Protein AF-A0A316NS74-F1 (afdb_monomer_lite)

Radius of gyration: 24.09 Å; chains: 1; bounding box: 47×52×72 Å

Secondary structure (DSSP, 8-state):
---PPPP----HHHHHHHHSPPPPPPTT-PPPPPS-GGGS-HHHHHHHHHHHHHHHHHHHHHHHHHHHHHHHHHHHHHHHHHHHHHH--S---HHHHHHHHHHHHHHTTHHHHHHHHHHHHHHHHHHHHHHHHHHHHHHHHHHHHHHH--

pLDDT: mean 85.0, std 12.51, range [42.84, 97.38]

Sequence (150 aa):
MPRRIPERVT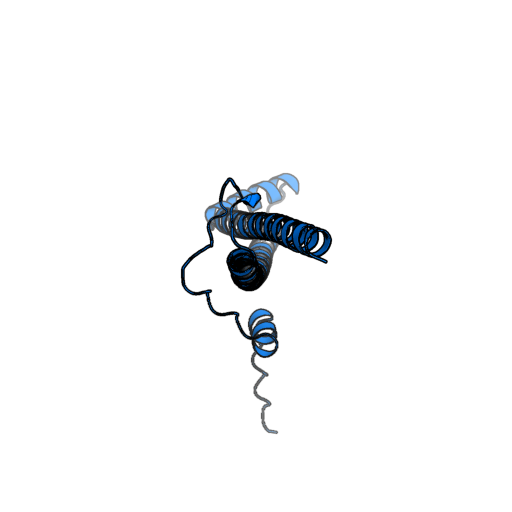NPLELFRKQFTEVPSPVGGLPTMSTRIADIASDDLGDLIARYTAWREFTEDRHLEACAVYAQVKSEYDLEIDRFIAESRRSISATDKRAMAHVHVTELGLTKKLDEAGIYRDLLAGKLDSFSNVLAMLSRELTRRGVMNG

Foldseek 3Di:
DDPDDPPPPQPPVNVVCVVDPQQDDDPDDQDDDDPCPVPDDLVVLVVNLVRLVSVLSNLVSVLVVLVVQLVVLVVVLVVQLVVQLVPPPDPDDPVVSSVVSVVVCVVVVSVVSNVVSVVSNVVSVVVSVVSVVVSVVSVVSSVVVVVVVD

Structure (mmCIF, N/CA/C/O backbone):
data_AF-A0A316NS74-F1
#
_entry.id   AF-A0A316NS74-F1
#
loop_
_atom_site.group_PDB
_atom_site.id
_atom_site.type_symbol
_atom_site.label_atom_id
_atom_site.label_alt_id
_atom_site.label_comp_id
_atom_site.label_asym_id
_atom_site.label_entity_id
_atom_site.label_seq_id
_atom_site.pdbx_PDB_ins_code
_atom_site.Cartn_x
_atom_site.Cartn_y
_atom_site.Cartn_z
_atom_site.occupancy
_atom_site.B_iso_or_equiv
_atom_site.auth_seq_id
_atom_site.auth_comp_id
_atom_site.auth_asym_id
_atom_site.auth_atom_id
_atom_site.pdbx_PDB_model_num
ATOM 1 N N . MET A 1 1 ? 24.106 -40.219 -13.961 1.00 43.94 1 MET A N 1
ATOM 2 C CA . MET A 1 1 ? 23.828 -39.274 -12.856 1.00 43.94 1 MET A CA 1
ATOM 3 C C . MET A 1 1 ? 22.399 -38.770 -12.995 1.00 43.94 1 MET A C 1
ATOM 5 O O . MET A 1 1 ? 22.050 -38.381 -14.106 1.00 43.94 1 MET A O 1
ATOM 9 N N . PRO A 1 2 ? 21.561 -38.802 -11.946 1.00 42.84 2 PRO A N 1
ATOM 10 C CA . PRO A 1 2 ? 20.213 -38.252 -12.022 1.00 42.84 2 PRO A CA 1
ATOM 11 C C . PRO A 1 2 ? 20.309 -36.730 -12.162 1.00 42.84 2 PRO A C 1
ATOM 13 O O . PRO A 1 2 ? 20.979 -36.073 -11.364 1.00 42.84 2 PRO A O 1
ATOM 16 N N . ARG A 1 3 ? 19.675 -36.172 -13.197 1.00 47.59 3 ARG A N 1
ATOM 17 C CA . ARG A 1 3 ? 19.559 -34.722 -13.376 1.00 47.59 3 ARG A CA 1
ATOM 18 C C . ARG A 1 3 ? 18.697 -34.183 -12.234 1.00 47.59 3 ARG A C 1
ATOM 20 O O . ARG A 1 3 ? 17.520 -34.522 -12.155 1.00 47.59 3 ARG A O 1
ATOM 27 N N . ARG A 1 4 ? 19.287 -33.378 -11.343 1.00 50.41 4 ARG A N 1
ATOM 28 C CA . ARG A 1 4 ? 18.528 -32.593 -10.363 1.00 50.41 4 ARG A CA 1
ATOM 29 C C . ARG A 1 4 ? 17.576 -31.694 -11.147 1.00 50.41 4 ARG A C 1
ATOM 31 O O . ARG A 1 4 ? 18.020 -30.905 -11.977 1.00 50.41 4 ARG A O 1
ATOM 38 N N . ILE A 1 5 ? 16.280 -31.878 -10.923 1.00 54.53 5 ILE A N 1
ATOM 39 C CA . ILE A 1 5 ? 15.245 -30.962 -11.397 1.00 54.53 5 ILE A CA 1
ATOM 40 C C . ILE A 1 5 ? 15.609 -29.595 -10.799 1.00 54.53 5 ILE A C 1
ATOM 42 O O . ILE A 1 5 ? 15.828 -29.543 -9.586 1.00 54.53 5 ILE A O 1
ATOM 46 N N . PRO A 1 6 ? 15.763 -28.525 -11.598 1.00 49.38 6 PRO A N 1
ATOM 47 C CA . PRO A 1 6 ? 16.034 -27.210 -11.039 1.00 49.38 6 PRO A CA 1
ATOM 48 C C . PRO A 1 6 ? 14.871 -26.858 -10.112 1.00 49.38 6 PRO A C 1
ATOM 50 O O . PRO A 1 6 ? 13.710 -26.925 -10.523 1.00 49.38 6 PRO A O 1
ATOM 53 N N . GLU A 1 7 ? 15.182 -26.576 -8.845 1.00 54.75 7 GLU A N 1
ATOM 54 C CA . GLU A 1 7 ? 14.193 -26.125 -7.871 1.00 54.75 7 GLU A CA 1
ATOM 55 C C . GLU A 1 7 ? 13.397 -24.979 -8.493 1.00 54.75 7 GLU A C 1
ATOM 57 O O . GLU A 1 7 ? 13.970 -24.036 -9.043 1.00 54.75 7 GLU A O 1
ATOM 62 N N . ARG A 1 8 ? 12.065 -25.109 -8.467 1.00 60.16 8 ARG A N 1
ATOM 63 C CA . ARG A 1 8 ? 11.139 -24.072 -8.926 1.00 60.16 8 ARG A CA 1
ATOM 64 C C . ARG A 1 8 ? 11.588 -22.762 -8.287 1.00 60.16 8 ARG A C 1
ATOM 66 O O . ARG A 1 8 ? 11.551 -22.657 -7.061 1.00 60.16 8 ARG A O 1
ATOM 73 N N . VAL A 1 9 ? 12.014 -21.802 -9.110 1.00 55.69 9 VAL A N 1
ATOM 74 C CA . VAL A 1 9 ? 12.275 -20.426 -8.677 1.00 55.69 9 VAL A CA 1
ATOM 75 C C . VAL A 1 9 ? 10.989 -19.958 -8.014 1.00 55.69 9 VAL A C 1
ATOM 77 O O . VAL A 1 9 ? 9.995 -19.694 -8.684 1.00 55.69 9 VAL A O 1
ATOM 80 N N . THR A 1 10 ? 10.973 -20.003 -6.686 1.00 57.44 10 THR A N 1
ATOM 81 C CA . THR A 1 10 ? 9.795 -19.658 -5.903 1.00 57.44 10 THR A CA 1
ATOM 82 C C . THR A 1 10 ? 9.786 -18.141 -5.892 1.00 57.44 10 THR A C 1
ATOM 84 O O . THR A 1 10 ? 10.760 -17.534 -5.444 1.00 57.44 10 THR A O 1
ATOM 87 N N . ASN A 1 11 ? 8.753 -17.528 -6.471 1.00 68.44 11 ASN A N 1
ATOM 88 C CA . ASN A 1 11 ? 8.641 -16.070 -6.504 1.00 68.44 11 ASN A CA 1
ATOM 89 C C . ASN A 1 11 ? 8.774 -15.548 -5.053 1.00 68.44 11 ASN A C 1
ATOM 91 O O . ASN A 1 11 ? 8.201 -16.167 -4.153 1.00 68.44 11 ASN A O 1
ATOM 95 N N . PRO A 1 12 ? 9.514 -14.458 -4.779 1.00 67.75 12 PRO A N 1
ATOM 96 C CA . PRO A 1 12 ? 9.583 -13.865 -3.442 1.00 67.75 12 PRO A CA 1
ATOM 97 C C . PRO A 1 12 ? 8.218 -13.726 -2.743 1.00 67.75 12 PRO A C 1
ATOM 99 O O . PRO A 1 12 ? 8.114 -13.994 -1.548 1.00 67.75 12 PRO A O 1
ATOM 102 N N . LEU A 1 13 ? 7.153 -13.421 -3.495 1.00 67.06 13 LEU A N 1
ATOM 103 C CA . LEU A 1 13 ? 5.776 -13.375 -2.991 1.00 67.06 13 LEU A CA 1
ATOM 104 C C . LEU A 1 13 ? 5.251 -14.757 -2.549 1.00 67.06 13 LEU A C 1
ATOM 106 O O . LEU A 1 13 ? 4.553 -14.873 -1.547 1.00 67.06 13 LEU A O 1
ATOM 110 N N . GLU A 1 14 ? 5.594 -15.823 -3.274 1.00 69.50 14 GLU A N 1
ATOM 111 C CA . GLU A 1 14 ? 5.237 -17.199 -2.908 1.00 69.50 14 GLU A CA 1
ATOM 112 C C . GLU A 1 14 ? 5.998 -17.678 -1.664 1.00 69.50 14 GLU A C 1
ATOM 114 O O . GLU A 1 14 ? 5.432 -18.404 -0.850 1.00 69.50 14 GLU A O 1
ATOM 119 N N . LEU A 1 15 ? 7.263 -17.276 -1.485 1.00 70.31 15 LEU A N 1
ATOM 120 C CA . LEU A 1 15 ? 8.015 -17.548 -0.252 1.00 70.31 15 LEU A CA 1
ATOM 121 C C . LEU A 1 15 ? 7.421 -16.795 0.940 1.00 70.31 15 LEU A C 1
ATOM 123 O O . LEU A 1 15 ? 7.250 -17.383 2.005 1.00 70.31 15 LEU A O 1
ATOM 127 N N . PHE A 1 16 ? 7.052 -15.528 0.743 1.00 70.38 16 PHE A N 1
ATOM 128 C CA . PHE A 1 16 ? 6.364 -14.731 1.754 1.00 70.38 16 PHE A CA 1
ATOM 129 C C . PHE A 1 16 ? 5.048 -15.396 2.185 1.00 70.38 16 PHE A C 1
ATOM 131 O O . PHE A 1 16 ? 4.847 -15.641 3.371 1.00 70.38 16 PHE A O 1
ATOM 138 N N . ARG A 1 17 ? 4.209 -15.810 1.227 1.00 71.44 17 ARG A N 1
ATOM 139 C CA . ARG A 1 17 ? 2.919 -16.477 1.494 1.00 71.44 17 ARG A CA 1
ATOM 140 C C . ARG A 1 17 ? 3.032 -17.870 2.122 1.00 71.44 17 ARG A C 1
ATOM 142 O O . ARG A 1 17 ? 2.070 -18.359 2.702 1.00 71.44 17 ARG A O 1
ATOM 149 N N . LYS A 1 18 ? 4.189 -18.536 2.017 1.00 71.62 18 LYS A N 1
ATOM 150 C CA . LYS A 1 18 ? 4.452 -19.779 2.768 1.00 71.62 18 LYS A CA 1
ATOM 151 C C . LYS A 1 18 ? 4.667 -19.517 4.256 1.00 71.62 18 LYS A C 1
ATOM 153 O O . LYS A 1 18 ? 4.355 -20.384 5.064 1.00 71.62 18 LYS A O 1
ATOM 158 N N . GLN A 1 19 ? 5.230 -18.360 4.598 1.00 75.19 19 GLN A N 1
ATOM 159 C CA . GLN A 1 19 ? 5.560 -17.993 5.973 1.00 75.19 19 GLN A CA 1
ATOM 160 C C . GLN A 1 19 ? 4.420 -17.222 6.652 1.00 75.19 19 GLN A C 1
ATOM 162 O O . GLN A 1 19 ? 4.197 -17.386 7.849 1.00 75.19 19 GLN A O 1
ATOM 167 N N . PHE A 1 20 ? 3.695 -16.410 5.883 1.00 71.06 20 PHE A N 1
ATOM 168 C CA . PHE A 1 20 ? 2.603 -15.563 6.348 1.00 71.06 20 PHE A CA 1
ATOM 169 C C . PHE A 1 20 ? 1.322 -15.957 5.620 1.00 71.06 20 PHE A C 1
ATOM 171 O O . PHE A 1 20 ? 1.247 -15.903 4.393 1.00 71.06 20 PHE A O 1
ATOM 178 N N . THR A 1 21 ? 0.328 -16.409 6.384 1.00 71.69 21 THR A N 1
ATOM 179 C CA . THR A 1 21 ? -0.981 -16.764 5.827 1.00 71.69 21 THR A CA 1
ATOM 180 C C . THR A 1 21 ? -1.737 -15.485 5.509 1.00 71.69 21 THR A C 1
ATOM 182 O O . THR A 1 21 ? -1.761 -14.578 6.333 1.00 71.69 21 THR A O 1
ATOM 185 N N . GLU A 1 22 ? -2.351 -15.428 4.331 1.00 72.12 22 GLU A N 1
ATOM 186 C CA . GLU A 1 22 ? -3.170 -14.293 3.917 1.00 72.12 22 GLU A CA 1
ATOM 187 C C . GLU A 1 22 ? -4.300 -14.039 4.922 1.00 72.12 22 GLU A C 1
ATOM 189 O O . GLU A 1 22 ? -5.090 -14.942 5.226 1.00 72.12 22 GLU A O 1
ATOM 194 N N . VAL A 1 23 ? -4.393 -12.804 5.418 1.00 82.50 23 VAL A N 1
ATOM 195 C CA . VAL A 1 23 ? -5.486 -12.400 6.301 1.00 82.50 23 VAL A CA 1
ATOM 196 C C . VAL A 1 23 ? -6.795 -12.362 5.497 1.00 82.50 23 VAL A C 1
ATOM 198 O O . VAL A 1 23 ? -6.874 -11.675 4.468 1.00 82.50 23 VAL A O 1
ATOM 201 N N . PRO A 1 24 ? -7.850 -13.079 5.932 1.00 84.12 24 PRO A N 1
ATOM 202 C CA . PRO A 1 24 ? -9.138 -13.046 5.256 1.00 84.12 24 PRO A CA 1
ATOM 203 C C . PRO A 1 24 ? -9.775 -11.660 5.378 1.00 84.12 24 PRO A C 1
ATOM 205 O O . PRO A 1 24 ? -9.615 -10.963 6.380 1.00 84.12 24 PRO A O 1
ATOM 208 N N . SER A 1 25 ? -10.547 -11.267 4.362 1.00 86.75 25 SER A N 1
ATOM 209 C CA . SER A 1 25 ? -11.282 -10.003 4.406 1.00 86.75 25 SER A CA 1
ATOM 210 C C . SER A 1 25 ? -12.250 -9.983 5.599 1.00 86.75 25 SER A C 1
ATOM 212 O O . SER A 1 25 ? -13.051 -10.916 5.739 1.00 86.75 25 SER A O 1
ATOM 214 N N . PRO A 1 26 ? -12.212 -8.945 6.457 1.00 88.56 26 PRO A N 1
ATOM 215 C CA . PRO A 1 26 ? -13.111 -8.862 7.597 1.00 88.56 26 PRO A CA 1
ATOM 216 C C . PRO A 1 26 ? -14.581 -8.785 7.167 1.00 88.56 26 PRO A C 1
ATOM 218 O O . PRO A 1 26 ? -14.956 -8.053 6.248 1.00 88.56 26 PRO A O 1
ATOM 221 N N . VAL A 1 27 ? -15.443 -9.516 7.874 1.00 84.94 27 VAL A N 1
ATOM 222 C CA . VAL A 1 27 ? -16.888 -9.553 7.604 1.00 84.94 27 VAL A CA 1
ATOM 223 C C . VAL A 1 27 ? -17.563 -8.261 8.092 1.00 84.94 27 VAL A C 1
ATOM 225 O O . VAL A 1 27 ? -17.176 -7.680 9.104 1.00 84.94 27 VAL A O 1
ATOM 228 N N . GLY A 1 28 ? -18.610 -7.813 7.389 1.00 79.69 28 GLY A N 1
ATOM 229 C CA . GLY A 1 28 ? -19.472 -6.713 7.849 1.00 79.69 28 GLY A CA 1
ATOM 230 C C . GLY A 1 28 ? -19.015 -5.305 7.454 1.00 79.69 28 GLY A C 1
ATOM 231 O O . GLY A 1 28 ? -19.511 -4.327 8.015 1.00 79.69 28 GLY A O 1
ATOM 232 N N . GLY A 1 29 ? -18.095 -5.193 6.490 1.00 81.94 29 GLY A N 1
ATOM 233 C CA . GLY A 1 29 ? -17.648 -3.912 5.941 1.00 81.94 29 GLY A CA 1
ATOM 234 C C . GLY A 1 29 ? -16.838 -3.067 6.928 1.00 81.94 29 GLY A C 1
ATOM 235 O O . GLY A 1 29 ? -16.682 -3.406 8.111 1.00 81.94 29 GLY A O 1
ATOM 236 N N . LEU A 1 30 ? -16.299 -1.954 6.424 1.00 82.31 30 LEU A N 1
ATOM 237 C CA . LEU A 1 30 ? -15.516 -1.041 7.244 1.00 82.31 30 LEU A CA 1
ATOM 238 C C . LEU A 1 30 ? -16.410 -0.384 8.311 1.00 82.31 30 LEU A C 1
ATOM 240 O O . LEU A 1 30 ? -17.476 0.133 7.961 1.00 82.31 30 LEU A O 1
ATOM 244 N N . PRO A 1 31 ? -16.011 -0.370 9.598 1.00 82.88 31 PRO A N 1
ATOM 245 C CA . PRO A 1 31 ? -16.770 0.326 10.624 1.00 82.88 31 PRO A CA 1
ATOM 246 C C . PRO A 1 31 ? -16.857 1.816 10.298 1.00 82.88 31 PRO A C 1
ATOM 248 O O . PRO A 1 31 ? -15.932 2.401 9.740 1.00 82.88 31 PRO A O 1
ATOM 251 N N . THR A 1 32 ? -17.966 2.4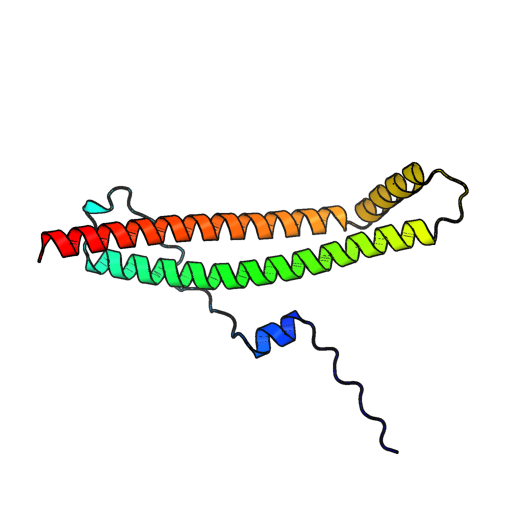48 10.670 1.00 81.75 32 THR A N 1
ATOM 252 C CA . THR A 1 32 ? -18.118 3.902 10.558 1.00 81.75 32 THR A CA 1
ATOM 253 C C . THR A 1 32 ? -17.924 4.515 11.936 1.00 81.75 32 THR A C 1
ATOM 255 O O . THR A 1 32 ? -18.569 4.092 12.893 1.00 81.75 32 THR A O 1
ATOM 258 N N . MET A 1 33 ? -17.025 5.494 12.058 1.00 78.50 33 MET A N 1
ATOM 259 C CA . MET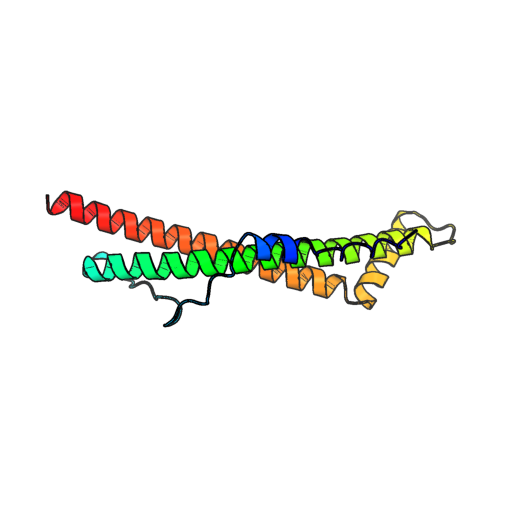 A 1 33 ? -16.880 6.243 13.308 1.00 78.50 33 MET A CA 1
ATOM 260 C C . MET A 1 33 ? -18.089 7.151 13.528 1.00 78.50 33 MET A C 1
ATOM 262 O O . MET A 1 33 ? -18.454 7.921 12.640 1.00 78.50 33 MET A O 1
ATOM 266 N N . SER A 1 34 ? -18.670 7.106 14.729 1.00 77.19 34 SER A N 1
ATOM 267 C CA . SER A 1 34 ? -19.639 8.119 15.155 1.00 77.19 34 SER A CA 1
ATOM 268 C C . SER A 1 34 ? -18.951 9.475 15.306 1.00 77.19 34 SER A C 1
ATOM 270 O O . SER A 1 34 ? -17.808 9.561 15.757 1.00 77.19 34 SER A O 1
ATOM 272 N N . THR A 1 35 ? -19.677 10.550 15.001 1.00 80.50 35 THR A N 1
ATOM 273 C CA . THR A 1 35 ? -19.241 11.926 15.278 1.00 80.50 35 THR A CA 1
ATOM 274 C C . THR A 1 35 ? -19.243 12.250 16.774 1.00 80.50 35 THR A C 1
ATOM 276 O O . THR A 1 35 ? -18.618 13.224 17.189 1.00 80.50 35 THR A O 1
ATOM 279 N N . ARG A 1 36 ? -19.910 11.427 17.596 1.00 82.44 36 ARG A N 1
ATOM 280 C CA . ARG A 1 36 ? -19.976 11.561 19.056 1.00 82.44 36 ARG A CA 1
ATOM 281 C C . ARG A 1 36 ? -19.490 10.288 19.735 1.00 82.44 36 ARG A C 1
ATOM 283 O O . ARG A 1 36 ? -20.269 9.457 20.183 1.00 82.44 36 ARG A O 1
ATOM 290 N N . ILE A 1 37 ? -18.172 10.134 19.802 1.00 81.19 37 ILE A N 1
ATOM 291 C CA . ILE A 1 37 ? -17.517 8.983 20.448 1.00 81.19 37 ILE A CA 1
ATOM 292 C C . ILE A 1 37 ? -17.858 8.869 21.937 1.00 81.19 37 ILE A C 1
ATOM 294 O O . ILE A 1 37 ? -17.971 7.761 22.454 1.00 81.19 37 ILE A O 1
ATOM 298 N N . ALA A 1 38 ? -18.057 10.000 22.616 1.00 80.38 38 ALA A N 1
ATOM 299 C CA . ALA A 1 38 ? -18.418 10.030 24.030 1.00 80.38 38 ALA A CA 1
ATOM 300 C C . ALA A 1 38 ? -19.756 9.324 24.325 1.00 80.38 38 ALA A C 1
ATOM 302 O O . ALA A 1 38 ? -19.922 8.797 25.421 1.00 80.38 38 ALA A O 1
ATOM 303 N N . ASP A 1 39 ? -20.660 9.264 23.344 1.00 84.31 39 ASP A N 1
ATOM 304 C CA . ASP A 1 39 ? -22.009 8.708 23.502 1.00 84.31 39 ASP A CA 1
ATOM 305 C C . ASP A 1 39 ? -22.054 7.187 23.254 1.00 84.31 39 ASP A C 1
ATOM 307 O O . ASP A 1 39 ? -23.061 6.540 23.530 1.00 84.31 39 ASP A O 1
ATOM 311 N N . ILE A 1 40 ? -20.977 6.602 22.717 1.00 85.06 40 ILE A N 1
ATOM 312 C CA . ILE A 1 40 ? -20.885 5.163 22.426 1.00 85.06 40 ILE A CA 1
ATOM 313 C C . ILE A 1 40 ? -20.697 4.395 23.740 1.00 85.06 40 ILE A C 1
ATOM 315 O O . ILE A 1 40 ? -19.927 4.847 24.587 1.00 85.06 40 ILE A O 1
ATOM 319 N N . ALA A 1 41 ? -21.336 3.237 23.928 1.00 85.19 41 ALA A N 1
ATOM 320 C CA . ALA A 1 41 ? -21.101 2.394 25.104 1.00 85.19 41 ALA A CA 1
ATOM 321 C C . ALA A 1 41 ? -19.668 1.820 25.114 1.00 85.19 41 ALA A C 1
ATOM 323 O O . ALA A 1 41 ? -19.018 1.705 24.079 1.00 85.19 41 ALA A O 1
ATOM 324 N N . SER A 1 42 ? -19.126 1.483 26.287 1.00 83.69 42 SER A N 1
ATOM 325 C CA . SER A 1 42 ? -17.740 0.987 26.371 1.00 83.69 42 SER A CA 1
ATOM 326 C C . SER A 1 42 ? -17.541 -0.362 25.670 1.00 83.69 42 SER A C 1
ATOM 328 O O . SER A 1 42 ? -16.496 -0.560 25.054 1.00 83.69 42 SER A O 1
ATOM 330 N N . ASP A 1 43 ? -18.544 -1.241 25.703 1.00 84.25 43 ASP A N 1
ATOM 331 C CA . ASP A 1 43 ? -18.509 -2.528 24.997 1.00 84.25 43 ASP A CA 1
ATOM 332 C C . ASP A 1 43 ? -18.477 -2.310 23.475 1.00 84.25 43 ASP A C 1
ATOM 334 O O . ASP A 1 43 ? -17.607 -2.842 22.788 1.00 84.25 43 ASP A O 1
ATOM 338 N N . ASP A 1 44 ? -19.316 -1.399 22.969 1.00 86.75 44 ASP A N 1
ATOM 339 C CA . ASP A 1 44 ? -19.330 -1.003 21.556 1.00 86.75 44 ASP A CA 1
ATOM 340 C C . ASP A 1 44 ? -17.993 -0.372 21.111 1.00 86.75 44 ASP A C 1
ATOM 342 O O . ASP A 1 44 ? -17.564 -0.539 19.968 1.00 86.75 44 ASP A O 1
ATOM 346 N N . LEU A 1 45 ? -17.297 0.355 21.999 1.00 87.00 45 LEU A N 1
ATOM 347 C CA . LEU A 1 45 ? -15.945 0.859 21.721 1.00 87.00 45 LEU A CA 1
ATOM 348 C C . LEU A 1 45 ? -14.923 -0.277 21.606 1.00 87.00 45 LEU A C 1
ATOM 350 O O . LEU A 1 45 ? -14.052 -0.214 20.737 1.00 87.00 45 LEU A O 1
ATOM 354 N N . GLY A 1 46 ? -15.022 -1.297 22.463 1.00 87.38 46 GLY A N 1
ATOM 355 C CA . GLY A 1 46 ? -14.193 -2.501 22.386 1.00 87.38 46 GLY A CA 1
ATOM 356 C C . GLY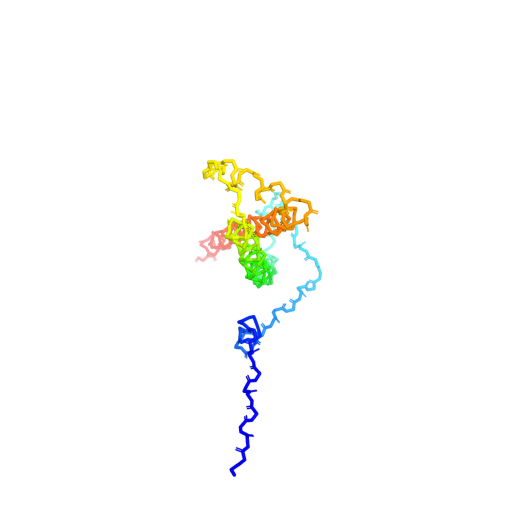 A 1 46 ? -14.387 -3.235 21.059 1.00 87.38 46 GLY A C 1
ATOM 357 O O . GLY A 1 46 ? -13.410 -3.536 20.368 1.00 87.38 46 GLY A O 1
ATOM 358 N N . ASP A 1 47 ? -15.642 -3.411 20.646 1.00 89.44 47 ASP A N 1
ATOM 359 C CA . ASP A 1 47 ? -15.993 -4.012 19.357 1.00 89.44 47 ASP A CA 1
ATOM 360 C C . ASP A 1 47 ? -15.476 -3.183 18.174 1.00 89.44 47 ASP A C 1
ATOM 362 O O . ASP A 1 47 ? -14.950 -3.729 17.199 1.00 89.44 47 ASP A O 1
ATOM 366 N N . LEU A 1 48 ? -15.560 -1.850 18.252 1.00 90.69 48 LEU A N 1
ATOM 367 C CA . LEU A 1 48 ? -14.984 -0.967 17.237 1.00 90.69 48 LEU A CA 1
ATOM 368 C C . LEU A 1 48 ? -13.465 -1.127 17.141 1.00 90.69 48 LEU A C 1
ATOM 370 O O . LEU A 1 48 ? -12.952 -1.218 16.025 1.00 90.69 48 LEU A O 1
ATOM 374 N N . ILE A 1 49 ? -12.749 -1.200 18.268 1.00 91.19 49 ILE A N 1
ATOM 375 C CA . ILE A 1 49 ? -11.299 -1.449 18.278 1.00 91.19 49 ILE A CA 1
ATOM 376 C C . ILE A 1 49 ? -10.996 -2.778 17.587 1.00 91.19 49 ILE A C 1
ATOM 378 O O . ILE A 1 49 ? -10.184 -2.802 16.666 1.00 91.19 49 ILE A O 1
ATOM 382 N N . ALA A 1 50 ? -11.678 -3.861 17.967 1.00 90.69 50 ALA A N 1
ATOM 383 C CA . ALA A 1 50 ? -11.464 -5.179 17.372 1.00 90.69 50 ALA A CA 1
ATOM 384 C C . ALA A 1 50 ? -11.687 -5.165 15.850 1.00 90.69 50 ALA A C 1
ATOM 386 O O . ALA A 1 50 ? -10.855 -5.658 15.085 1.00 90.69 50 ALA A O 1
ATOM 387 N N . ARG A 1 51 ? -12.771 -4.528 15.388 1.00 91.75 51 ARG A N 1
ATOM 388 C CA . ARG A 1 51 ? -13.068 -4.422 13.954 1.00 91.75 51 ARG A CA 1
ATOM 389 C C . ARG A 1 51 ? -12.046 -3.569 13.205 1.00 91.75 51 ARG A C 1
ATOM 391 O O . ARG A 1 51 ? -11.625 -3.962 12.120 1.00 91.75 51 ARG A O 1
ATOM 398 N N . TYR A 1 52 ? -11.641 -2.417 13.743 1.00 92.69 52 TYR A N 1
ATOM 399 C CA . TYR A 1 52 ? -10.616 -1.581 13.107 1.00 92.69 52 TYR A CA 1
ATOM 400 C C . TYR A 1 52 ? -9.251 -2.269 13.069 1.00 92.69 52 TYR A C 1
ATOM 402 O O . TYR A 1 52 ? -8.544 -2.118 12.076 1.00 92.69 52 TYR A O 1
ATOM 410 N N . THR A 1 53 ? -8.901 -3.052 14.091 1.00 92.94 53 THR A N 1
ATOM 411 C CA . THR A 1 53 ? -7.677 -3.862 14.102 1.00 92.94 53 THR A CA 1
ATOM 412 C C . THR A 1 53 ? -7.704 -4.906 12.989 1.00 92.94 53 THR A C 1
ATOM 414 O O . THR A 1 53 ? -6.778 -4.938 12.186 1.00 92.94 53 THR A O 1
ATOM 417 N N . ALA A 1 54 ? -8.798 -5.663 12.846 1.00 92.62 54 ALA A N 1
ATOM 418 C CA . ALA A 1 54 ? -8.938 -6.643 11.765 1.00 92.62 54 ALA A CA 1
ATOM 419 C C . ALA A 1 54 ? -8.841 -5.996 10.368 1.00 92.62 54 ALA A C 1
ATOM 421 O O . ALA A 1 54 ? -8.173 -6.510 9.472 1.00 92.62 54 ALA A O 1
ATOM 422 N N . TRP A 1 55 ? -9.470 -4.830 10.176 1.00 93.75 55 TRP A N 1
ATOM 423 C CA . TRP A 1 55 ? -9.354 -4.075 8.924 1.00 93.75 55 TRP A CA 1
ATOM 424 C C . TRP A 1 55 ? -7.954 -3.523 8.679 1.00 93.75 55 TRP A C 1
ATOM 426 O O . TRP A 1 55 ? -7.518 -3.486 7.526 1.00 93.75 55 TRP A O 1
ATOM 436 N N . ARG A 1 56 ? -7.246 -3.108 9.732 1.00 94.25 56 ARG A N 1
ATOM 437 C CA . ARG A 1 56 ? -5.860 -2.656 9.635 1.00 94.25 56 ARG A CA 1
ATOM 438 C C . ARG A 1 56 ? -4.947 -3.803 9.210 1.00 94.25 56 ARG A C 1
ATOM 440 O O . ARG A 1 56 ? -4.217 -3.615 8.248 1.00 94.25 56 ARG A O 1
ATOM 447 N N . GLU A 1 57 ? -5.040 -4.966 9.852 1.00 92.00 57 GLU A N 1
ATOM 448 C CA . GLU A 1 57 ? -4.250 -6.160 9.506 1.00 92.00 57 GLU A CA 1
ATOM 449 C C . GLU A 1 57 ? -4.489 -6.599 8.058 1.00 92.00 57 GLU A C 1
ATOM 451 O O . GLU A 1 57 ? -3.548 -6.721 7.280 1.00 92.00 57 GLU A O 1
ATOM 456 N N . PHE A 1 58 ? -5.755 -6.720 7.648 1.00 92.50 58 PHE A N 1
ATOM 457 C CA . PHE A 1 58 ? -6.092 -7.041 6.260 1.00 92.50 58 PHE A CA 1
ATOM 458 C C . PHE A 1 58 ? -5.512 -6.025 5.264 1.00 92.50 58 PHE A C 1
ATOM 460 O O . PHE A 1 58 ? -5.008 -6.390 4.204 1.00 92.50 58 PHE A O 1
ATOM 467 N N . THR A 1 59 ? -5.595 -4.733 5.584 1.00 93.50 59 THR A N 1
ATOM 468 C CA . THR A 1 59 ? -5.093 -3.667 4.703 1.00 93.50 59 THR A CA 1
ATOM 469 C C . THR A 1 59 ? -3.567 -3.638 4.665 1.00 93.50 59 THR A C 1
ATOM 471 O O . THR A 1 59 ? -2.997 -3.276 3.640 1.00 93.50 59 THR A O 1
ATOM 474 N N . GLU A 1 60 ? -2.904 -4.041 5.747 1.00 93.12 60 GLU A N 1
ATOM 475 C CA . GLU A 1 60 ? -1.448 -4.145 5.836 1.00 93.12 60 GLU A CA 1
ATOM 476 C C . GLU A 1 60 ? -0.931 -5.246 4.905 1.00 93.12 60 GLU A C 1
ATOM 478 O O . GLU A 1 60 ? -0.041 -4.983 4.095 1.00 93.12 60 GLU A O 1
ATOM 483 N N . ASP A 1 61 ? -1.585 -6.409 4.890 1.00 90.75 61 ASP A N 1
ATOM 484 C CA . ASP A 1 61 ? -1.312 -7.476 3.919 1.00 90.75 61 ASP A CA 1
ATOM 485 C C . ASP A 1 61 ? -1.492 -6.996 2.471 1.00 90.75 61 ASP A C 1
ATOM 487 O O . ASP A 1 61 ? -0.613 -7.182 1.624 1.00 90.75 61 ASP A O 1
ATOM 491 N N . ARG A 1 62 ? -2.604 -6.307 2.177 1.00 90.75 62 ARG A N 1
ATOM 492 C CA . ARG A 1 62 ? -2.848 -5.735 0.840 1.00 90.75 62 ARG A CA 1
ATOM 493 C C . ARG A 1 62 ? -1.799 -4.694 0.458 1.00 90.75 62 ARG A C 1
ATOM 495 O O . ARG A 1 62 ? -1.396 -4.626 -0.702 1.00 90.75 62 ARG A O 1
ATOM 502 N N . HIS A 1 63 ? -1.342 -3.888 1.414 1.00 94.50 63 HIS A N 1
ATOM 503 C CA . HIS A 1 63 ? -0.296 -2.894 1.189 1.00 94.50 63 HIS A CA 1
ATOM 504 C C . HIS A 1 63 ? 1.053 -3.551 0.877 1.00 94.50 63 HIS A C 1
ATOM 506 O O . HIS A 1 63 ? 1.756 -3.096 -0.026 1.00 94.50 63 HIS A O 1
ATOM 512 N N . LEU A 1 64 ? 1.400 -4.646 1.559 1.00 90.56 64 LEU A N 1
ATOM 513 C CA . LEU A 1 64 ? 2.609 -5.420 1.269 1.00 90.56 64 LEU A CA 1
ATOM 514 C C . LEU A 1 64 ? 2.566 -6.029 -0.138 1.00 90.56 64 LEU A C 1
ATOM 516 O O . LEU A 1 64 ? 3.549 -5.946 -0.877 1.00 90.56 64 LEU A O 1
ATOM 520 N N . GLU A 1 65 ? 1.421 -6.571 -0.550 1.00 88.44 65 GLU A N 1
ATOM 521 C CA . GLU A 1 65 ? 1.227 -7.056 -1.921 1.00 88.44 65 GLU A CA 1
ATOM 522 C C . GLU A 1 65 ? 1.353 -5.928 -2.949 1.00 88.44 65 GLU A C 1
ATOM 524 O O . GLU A 1 65 ? 2.045 -6.087 -3.956 1.00 88.44 65 GLU A O 1
ATOM 529 N N . ALA A 1 66 ? 0.753 -4.766 -2.681 1.00 91.06 66 ALA A N 1
ATOM 530 C CA . ALA A 1 66 ? 0.881 -3.591 -3.538 1.00 91.06 66 ALA A CA 1
ATOM 531 C C . ALA A 1 66 ? 2.340 -3.120 -3.651 1.00 91.06 66 ALA A C 1
ATOM 533 O O . ALA A 1 66 ? 2.795 -2.790 -4.746 1.00 91.06 66 ALA A O 1
ATOM 534 N N . CYS A 1 67 ? 3.102 -3.150 -2.552 1.00 93.12 67 CYS A N 1
ATOM 535 C CA . CYS A 1 67 ? 4.537 -2.863 -2.557 1.00 93.12 67 CYS A CA 1
ATOM 536 C C . CYS A 1 67 ? 5.314 -3.848 -3.438 1.00 93.12 67 CYS A C 1
ATOM 538 O O . CYS A 1 67 ? 6.166 -3.426 -4.222 1.00 93.12 67 CYS A O 1
ATOM 540 N N . ALA A 1 68 ? 5.011 -5.145 -3.338 1.00 89.56 68 ALA A N 1
ATOM 541 C CA . ALA A 1 68 ? 5.662 -6.174 -4.143 1.00 89.56 68 ALA A CA 1
ATOM 542 C C . ALA A 1 68 ? 5.357 -6.007 -5.640 1.00 89.56 68 ALA A C 1
ATOM 544 O O . ALA A 1 68 ? 6.275 -6.032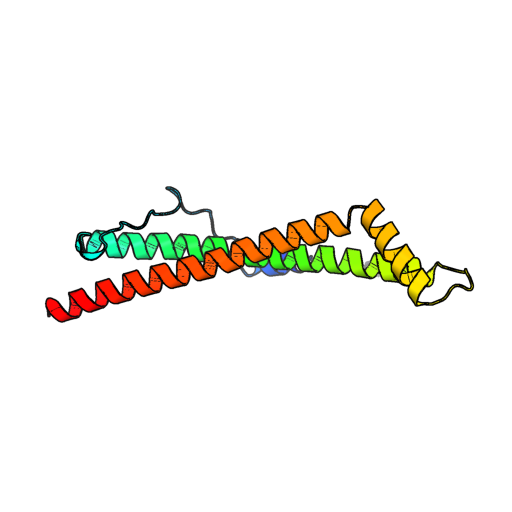 -6.462 1.00 89.56 68 ALA A O 1
ATOM 545 N N . VAL A 1 69 ? 4.089 -5.770 -5.994 1.00 88.69 69 VAL A N 1
ATOM 546 C CA . VAL A 1 69 ? 3.671 -5.512 -7.380 1.00 88.69 69 VAL A CA 1
ATOM 547 C C . VAL A 1 69 ? 4.332 -4.244 -7.916 1.00 88.69 69 VAL A C 1
ATOM 549 O O . VAL A 1 69 ? 4.896 -4.271 -9.007 1.00 88.69 69 VAL A O 1
ATOM 552 N N . TYR A 1 70 ? 4.332 -3.151 -7.147 1.00 93.12 70 TYR A N 1
ATOM 553 C CA . TYR A 1 70 ? 4.999 -1.912 -7.544 1.00 93.12 70 TYR A CA 1
ATOM 554 C C . TYR A 1 70 ? 6.494 -2.128 -7.799 1.00 93.12 70 TYR A C 1
ATOM 556 O O . TYR A 1 70 ? 7.014 -1.674 -8.816 1.00 93.12 70 TYR A O 1
ATOM 564 N N . ALA A 1 71 ? 7.186 -2.850 -6.913 1.00 93.25 71 ALA A N 1
ATOM 565 C CA . ALA A 1 71 ? 8.605 -3.153 -7.075 1.00 93.25 71 ALA A CA 1
ATOM 566 C C . ALA A 1 71 ? 8.876 -3.981 -8.340 1.00 93.25 71 ALA A C 1
ATOM 568 O O . ALA A 1 71 ? 9.825 -3.690 -9.070 1.00 93.25 71 ALA A O 1
ATOM 569 N N . GLN A 1 72 ? 8.024 -4.967 -8.635 1.00 90.75 72 GLN A N 1
ATOM 570 C CA . GLN A 1 72 ? 8.128 -5.760 -9.858 1.00 90.75 72 GLN A CA 1
ATOM 571 C C . GLN A 1 72 ? 7.922 -4.895 -11.109 1.00 90.75 72 GLN A C 1
ATOM 573 O O . GLN A 1 72 ? 8.780 -4.886 -11.989 1.00 90.75 72 GLN A O 1
ATOM 578 N N . VAL A 1 73 ? 6.826 -4.133 -11.174 1.00 91.50 73 VAL A N 1
ATOM 579 C CA . VAL A 1 73 ? 6.515 -3.268 -12.325 1.00 91.50 73 VAL A CA 1
ATOM 580 C C . VAL A 1 73 ? 7.599 -2.208 -12.520 1.00 91.50 73 VAL A C 1
ATOM 582 O O . VAL A 1 73 ? 7.996 -1.931 -13.649 1.00 91.50 73 VAL A O 1
ATOM 585 N N . LYS A 1 74 ? 8.135 -1.653 -11.428 1.00 95.69 74 LYS A N 1
ATOM 586 C CA . LYS A 1 74 ? 9.265 -0.727 -11.478 1.00 95.69 74 LYS A CA 1
ATOM 587 C C . LYS A 1 74 ? 10.517 -1.384 -12.054 1.00 95.69 74 LYS A C 1
ATOM 589 O O . LYS A 1 74 ? 11.173 -0.786 -12.899 1.00 95.69 74 LYS A O 1
ATOM 594 N N . SER A 1 75 ? 10.827 -2.609 -11.636 1.00 94.25 75 SER A N 1
ATOM 595 C CA . SER A 1 75 ? 11.963 -3.351 -12.181 1.00 94.25 75 SER A CA 1
ATOM 596 C C . SER A 1 75 ? 11.795 -3.647 -13.673 1.00 94.25 75 SER A C 1
ATOM 598 O O . SER A 1 75 ? 12.773 -3.568 -14.409 1.00 94.25 75 SER A O 1
ATOM 600 N N . GLU A 1 76 ? 10.586 -3.989 -14.125 1.00 93.38 76 GLU A N 1
ATOM 601 C CA . GLU A 1 76 ? 10.282 -4.210 -15.546 1.00 93.38 76 GLU A CA 1
ATOM 602 C C . GLU A 1 76 ? 10.429 -2.915 -16.357 1.00 93.38 76 GLU A C 1
ATOM 604 O O . GLU A 1 76 ? 11.040 -2.920 -17.425 1.00 93.38 76 GLU A O 1
ATOM 609 N N . TYR A 1 77 ? 9.925 -1.800 -15.821 1.00 95.44 77 TYR A N 1
ATOM 610 C CA . TYR A 1 77 ? 10.074 -0.468 -16.403 1.00 95.44 77 TYR A CA 1
ATOM 611 C C . TYR A 1 77 ? 11.551 -0.067 -16.544 1.00 95.44 77 TYR A C 1
ATOM 613 O O . TYR A 1 77 ? 11.986 0.297 -17.636 1.00 95.44 77 TYR A O 1
ATOM 621 N N . ASP A 1 78 ? 12.330 -0.163 -15.461 1.00 95.31 78 ASP A N 1
ATOM 622 C CA . ASP A 1 78 ? 13.740 0.243 -15.444 1.00 95.31 78 ASP A CA 1
ATOM 623 C C . ASP A 1 78 ? 14.576 -0.641 -16.396 1.00 95.31 78 ASP A C 1
ATOM 625 O O . ASP A 1 78 ? 15.403 -0.137 -17.156 1.00 95.31 78 ASP A O 1
ATOM 629 N N . LEU A 1 79 ? 14.300 -1.952 -16.439 1.00 95.12 79 LEU A N 1
ATOM 630 C CA . LEU A 1 79 ? 14.996 -2.887 -17.327 1.00 95.12 79 LEU A CA 1
ATOM 631 C C . LEU A 1 79 ? 14.721 -2.610 -18.809 1.00 95.12 79 LEU A C 1
ATOM 633 O O . LEU A 1 79 ? 15.622 -2.757 -19.636 1.00 95.12 79 LEU A O 1
ATOM 637 N N . GLU A 1 80 ? 13.498 -2.217 -19.163 1.00 93.69 80 GLU A N 1
ATOM 638 C CA . GLU A 1 80 ? 13.155 -1.888 -20.549 1.00 93.69 80 GLU A CA 1
ATOM 639 C C . GLU A 1 80 ? 13.791 -0.560 -20.992 1.00 93.69 80 GLU A C 1
ATOM 641 O O . GLU A 1 80 ? 14.266 -0.460 -22.126 1.00 93.69 80 GLU A O 1
ATOM 646 N N . ILE A 1 81 ? 13.899 0.426 -20.090 1.00 93.00 81 ILE A N 1
ATOM 647 C CA . ILE A 1 81 ? 14.698 1.639 -20.331 1.00 93.00 81 ILE A CA 1
ATOM 648 C C . ILE A 1 81 ? 16.156 1.269 -20.629 1.00 93.00 81 ILE A C 1
ATOM 650 O O . ILE A 1 81 ? 16.711 1.702 -21.645 1.00 93.00 81 ILE A O 1
ATOM 654 N N . ASP A 1 82 ? 16.774 0.458 -19.769 1.00 92.94 82 ASP A N 1
ATOM 655 C CA . ASP A 1 82 ? 18.178 0.068 -19.911 1.00 92.94 82 ASP A CA 1
ATOM 656 C C . ASP A 1 82 ? 18.418 -0.725 -21.200 1.00 92.94 82 ASP A C 1
ATOM 658 O O . ASP A 1 82 ? 19.381 -0.460 -21.929 1.00 92.94 82 ASP A O 1
ATOM 662 N N . ARG A 1 83 ? 17.508 -1.651 -21.528 1.00 92.25 83 ARG A N 1
ATOM 663 C CA . ARG A 1 83 ? 17.539 -2.415 -22.779 1.00 92.25 83 ARG A CA 1
ATOM 664 C C . ARG A 1 83 ? 17.492 -1.492 -23.991 1.00 92.25 83 ARG A C 1
ATOM 666 O O . ARG A 1 83 ? 18.359 -1.590 -24.859 1.00 92.25 83 ARG A O 1
ATOM 673 N N . PHE A 1 84 ? 16.534 -0.566 -24.031 1.00 91.75 84 PHE A N 1
ATOM 674 C CA . PHE A 1 84 ? 16.390 0.371 -25.144 1.00 91.75 84 PHE A CA 1
ATOM 675 C C . PHE A 1 84 ? 17.657 1.214 -25.344 1.00 91.75 84 PHE A C 1
ATOM 677 O O . PHE A 1 84 ? 18.130 1.406 -26.468 1.00 91.75 84 PHE A O 1
ATOM 684 N N . ILE A 1 85 ? 18.248 1.704 -24.250 1.00 89.12 85 ILE A N 1
ATOM 685 C CA . ILE A 1 85 ? 19.479 2.500 -24.299 1.00 89.12 85 ILE A CA 1
ATOM 686 C C . ILE A 1 85 ? 20.658 1.661 -24.811 1.00 89.12 85 ILE A C 1
ATOM 688 O O . ILE A 1 85 ? 21.423 2.152 -25.647 1.00 89.12 85 ILE A O 1
ATOM 692 N N . ALA A 1 86 ? 20.795 0.414 -24.349 1.00 88.19 86 ALA A N 1
ATOM 693 C CA . ALA A 1 86 ? 21.870 -0.492 -24.751 1.00 88.19 86 ALA A CA 1
ATOM 694 C C . ALA A 1 86 ? 21.777 -0.907 -26.230 1.00 88.19 86 ALA A C 1
ATOM 696 O O . ALA A 1 86 ? 22.791 -0.977 -26.927 1.00 88.19 86 ALA A O 1
ATOM 697 N N . GLU A 1 87 ? 20.565 -1.140 -26.734 1.00 87.94 87 GLU A N 1
ATOM 698 C CA . GLU A 1 87 ? 20.316 -1.521 -28.129 1.00 87.94 87 GLU A CA 1
ATOM 699 C C . GLU A 1 87 ? 20.409 -0.332 -29.099 1.00 87.94 87 GLU A C 1
ATOM 701 O O . GLU A 1 87 ? 20.607 -0.510 -30.307 1.00 87.94 87 GLU A O 1
ATOM 706 N N . SER A 1 88 ? 20.328 0.899 -28.587 1.00 82.50 88 SER A N 1
ATOM 707 C CA . SER A 1 88 ? 20.422 2.121 -29.383 1.00 82.50 88 SER A CA 1
ATOM 708 C C . SER A 1 88 ? 21.836 2.343 -29.938 1.00 82.50 88 SER A C 1
ATOM 710 O O . SER A 1 88 ? 22.679 3.039 -29.361 1.00 82.50 88 SER A O 1
ATOM 712 N N . ARG A 1 89 ? 22.073 1.803 -31.141 1.00 72.06 89 ARG A N 1
ATOM 713 C CA . ARG A 1 89 ? 23.318 1.949 -31.927 1.00 72.06 89 ARG A CA 1
ATOM 714 C C . ARG A 1 89 ? 23.558 3.355 -32.490 1.00 72.06 89 ARG A C 1
ATOM 716 O O . ARG A 1 89 ? 24.590 3.598 -33.109 1.00 72.06 89 ARG A O 1
ATOM 723 N N . ARG A 1 90 ? 22.611 4.283 -32.333 1.00 73.00 90 ARG A N 1
ATOM 724 C CA . ARG A 1 90 ? 22.709 5.631 -32.910 1.00 73.00 90 ARG A CA 1
ATOM 725 C C . ARG A 1 90 ? 23.707 6.490 -32.118 1.00 73.00 90 ARG A C 1
ATOM 727 O O . ARG A 1 90 ? 23.714 6.456 -30.884 1.00 73.00 90 ARG A O 1
ATOM 734 N N . SER A 1 91 ? 24.510 7.301 -32.811 1.00 70.56 91 SER A N 1
ATOM 735 C CA . SER A 1 91 ? 25.419 8.297 -32.215 1.00 70.56 91 SER A CA 1
ATOM 736 C C . SER A 1 91 ? 24.656 9.556 -31.771 1.00 70.56 91 SER A C 1
ATOM 738 O O . SER A 1 91 ? 24.924 10.660 -32.238 1.00 70.56 91 SER A O 1
ATOM 740 N N . ILE A 1 92 ? 23.643 9.376 -30.925 1.00 80.25 92 ILE A N 1
ATOM 741 C CA . ILE A 1 92 ? 22.863 10.465 -30.317 1.00 80.25 92 ILE A CA 1
ATOM 742 C C . ILE A 1 92 ? 23.376 10.743 -28.908 1.00 80.25 92 ILE A C 1
ATOM 744 O O . ILE A 1 92 ? 23.996 9.872 -28.286 1.00 80.25 92 ILE A O 1
ATOM 748 N N . SER A 1 93 ? 23.079 11.939 -28.398 1.00 85.88 93 SER A N 1
ATOM 749 C CA . SER A 1 93 ? 23.403 12.312 -27.024 1.00 85.88 93 SER A CA 1
ATOM 750 C C . SER A 1 93 ? 22.731 11.361 -26.020 1.00 85.88 93 SER A C 1
ATOM 752 O O . SER A 1 93 ? 21.660 10.804 -26.277 1.00 85.88 93 SER A O 1
ATOM 754 N N . ALA A 1 94 ? 23.355 11.164 -24.856 1.00 83.94 94 ALA A N 1
ATOM 755 C CA . ALA A 1 94 ? 22.794 10.315 -23.802 1.00 83.94 94 ALA A CA 1
ATOM 756 C C . ALA A 1 94 ? 21.418 10.816 -23.319 1.00 83.94 94 ALA A C 1
ATOM 758 O O . ALA A 1 94 ? 20.552 10.012 -22.970 1.00 83.94 94 ALA A O 1
ATOM 759 N N . THR A 1 95 ? 21.207 12.134 -23.342 1.00 86.12 95 THR A N 1
ATOM 760 C CA . THR A 1 95 ? 19.943 12.780 -22.976 1.00 86.12 95 THR A CA 1
ATOM 761 C C . THR A 1 95 ? 18.828 12.411 -23.951 1.00 86.12 95 THR A C 1
ATOM 763 O O . THR A 1 95 ? 17.758 11.988 -23.516 1.00 86.12 95 THR A O 1
ATOM 766 N N . ASP A 1 96 ? 19.096 12.471 -25.257 1.00 87.88 96 ASP A N 1
ATOM 767 C CA . ASP A 1 96 ? 18.101 12.126 -26.280 1.00 87.88 96 ASP A CA 1
ATOM 768 C C . ASP A 1 96 ? 17.751 10.636 -26.235 1.00 87.88 96 ASP A C 1
ATOM 770 O O . ASP A 1 96 ? 16.584 10.266 -26.355 1.00 87.88 96 ASP A O 1
ATOM 774 N N . LYS A 1 97 ? 18.740 9.765 -25.981 1.00 86.81 97 LYS A N 1
ATOM 775 C CA . LYS A 1 97 ? 18.496 8.323 -25.810 1.00 86.81 97 LYS A CA 1
ATOM 776 C C . LYS A 1 97 ? 17.556 8.034 -24.640 1.00 86.81 97 LYS A C 1
ATOM 778 O O . LYS A 1 97 ? 16.654 7.216 -24.791 1.00 86.81 97 LYS A O 1
ATOM 783 N N . ARG A 1 98 ? 17.735 8.717 -23.503 1.00 87.69 98 ARG A N 1
ATOM 784 C CA . ARG A 1 98 ? 16.835 8.587 -22.344 1.00 87.69 98 ARG A CA 1
ATOM 785 C C . ARG A 1 98 ? 15.434 9.102 -22.648 1.00 87.69 98 ARG A C 1
ATOM 787 O O . ARG A 1 98 ? 14.467 8.428 -22.317 1.00 87.69 98 ARG A O 1
ATOM 794 N N . ALA A 1 99 ? 15.314 10.255 -23.306 1.00 90.94 99 ALA A N 1
ATOM 795 C CA . ALA A 1 99 ? 14.012 10.795 -23.690 1.00 90.94 99 ALA A CA 1
ATOM 796 C C . ALA A 1 99 ? 13.247 9.826 -24.608 1.00 90.94 99 ALA A C 1
ATOM 798 O O . ALA A 1 99 ? 12.077 9.541 -24.366 1.00 90.94 99 ALA A O 1
ATOM 799 N N . MET A 1 100 ? 13.922 9.247 -25.607 1.00 91.44 100 MET A N 1
ATOM 800 C CA . MET A 1 100 ? 13.322 8.236 -26.484 1.00 91.44 100 MET A CA 1
ATOM 801 C C . MET A 1 100 ? 12.947 6.952 -25.734 1.00 91.44 100 MET A C 1
ATOM 803 O O . MET A 1 100 ? 11.885 6.395 -25.995 1.00 91.44 100 MET A O 1
ATOM 807 N N . ALA A 1 101 ? 13.772 6.508 -24.779 1.00 91.25 101 ALA A N 1
ATOM 808 C CA . ALA A 1 101 ? 13.459 5.349 -23.946 1.00 91.25 101 ALA A CA 1
ATOM 809 C C . ALA A 1 101 ? 12.173 5.571 -23.130 1.00 91.25 101 ALA A C 1
ATOM 811 O O . ALA A 1 101 ? 11.329 4.682 -23.070 1.00 91.25 101 ALA A O 1
ATOM 812 N N . HIS A 1 102 ? 11.977 6.771 -22.569 1.00 92.25 102 HIS A N 1
ATOM 813 C CA . HIS A 1 102 ? 10.749 7.130 -21.850 1.00 92.25 102 HIS A CA 1
ATOM 814 C C . HIS A 1 102 ? 9.501 7.126 -22.741 1.00 92.25 102 HIS A C 1
ATOM 816 O O . HIS A 1 102 ? 8.434 6.690 -22.304 1.00 92.25 102 HIS A O 1
ATOM 822 N N . VAL A 1 103 ? 9.620 7.577 -23.993 1.00 94.31 103 VAL A N 1
ATOM 823 C CA . VAL A 1 103 ? 8.524 7.477 -24.970 1.00 94.31 103 VAL A CA 1
ATOM 824 C C . VAL A 1 103 ? 8.208 6.009 -25.256 1.00 94.31 103 VAL A C 1
ATOM 826 O O . VAL A 1 103 ? 7.054 5.607 -25.151 1.00 94.31 103 VAL A O 1
ATOM 829 N N . HIS A 1 104 ? 9.233 5.189 -25.502 1.00 93.50 104 HIS A N 1
ATOM 830 C CA . HIS A 1 104 ? 9.087 3.756 -25.778 1.00 93.50 104 HIS A CA 1
ATOM 831 C C . HIS A 1 104 ? 8.367 3.001 -24.650 1.00 93.50 104 HIS A C 1
ATOM 833 O O . HIS A 1 104 ? 7.366 2.330 -24.889 1.00 93.50 104 HIS A O 1
ATOM 839 N N . VAL A 1 105 ? 8.790 3.155 -23.392 1.00 94.06 105 VAL A N 1
ATOM 840 C CA . VAL A 1 105 ? 8.107 2.489 -22.259 1.00 94.06 105 VAL A CA 1
ATOM 841 C C . VAL A 1 105 ? 6.688 3.014 -22.020 1.00 94.06 105 VAL A C 1
ATOM 843 O O . VAL A 1 105 ? 5.841 2.294 -21.485 1.00 94.06 105 VAL A O 1
ATOM 846 N N . THR A 1 106 ? 6.401 4.246 -22.448 1.00 94.00 106 THR A N 1
ATOM 847 C CA . THR A 1 106 ? 5.046 4.806 -22.431 1.00 94.00 106 THR A CA 1
ATOM 848 C C . THR A 1 106 ? 4.169 4.152 -23.497 1.00 94.00 106 THR A C 1
ATOM 850 O O . THR A 1 106 ? 3.044 3.763 -23.190 1.00 94.00 106 THR A O 1
ATOM 853 N N . GLU A 1 107 ? 4.687 3.944 -24.710 1.00 93.75 107 GLU A N 1
ATOM 854 C CA . GLU A 1 107 ? 3.998 3.214 -25.786 1.00 93.75 107 GLU A CA 1
ATOM 855 C C . GLU A 1 107 ? 3.727 1.748 -25.410 1.00 93.75 107 GLU A C 1
ATOM 857 O O . GLU A 1 107 ? 2.661 1.213 -25.716 1.00 93.75 107 GLU A O 1
ATOM 862 N N . LEU A 1 108 ? 4.636 1.119 -24.658 1.00 92.81 108 LEU A N 1
ATOM 863 C CA . LEU A 1 108 ? 4.445 -0.221 -24.085 1.00 92.81 108 LEU A CA 1
ATOM 864 C C . LEU A 1 108 ? 3.447 -0.261 -22.910 1.00 92.81 108 LEU A C 1
ATOM 866 O O . LEU A 1 108 ? 3.134 -1.335 -22.389 1.00 92.81 108 LEU A O 1
ATOM 870 N N . GLY A 1 109 ? 2.956 0.897 -22.459 1.00 94.12 109 GLY A N 1
ATOM 871 C CA . GLY A 1 109 ? 2.031 1.022 -21.334 1.00 94.12 109 GLY A CA 1
ATOM 872 C C . GLY A 1 109 ? 2.660 0.767 -19.959 1.00 94.12 109 GLY A C 1
ATOM 873 O O . GLY A 1 109 ? 1.930 0.691 -18.970 1.00 94.12 109 GLY A O 1
ATOM 874 N N . LEU A 1 110 ? 3.990 0.642 -19.866 1.00 93.00 110 LEU A N 1
ATOM 875 C CA . LEU A 1 110 ? 4.695 0.405 -18.601 1.00 93.00 110 LEU A CA 1
ATOM 876 C C . LEU A 1 110 ? 4.627 1.626 -17.683 1.00 93.00 110 LEU A C 1
ATOM 878 O O . LEU A 1 110 ? 4.435 1.456 -16.484 1.00 93.00 110 LEU A O 1
ATOM 882 N N . THR A 1 111 ? 4.688 2.841 -18.240 1.00 95.31 111 THR A N 1
ATOM 883 C CA . THR A 1 111 ? 4.507 4.090 -17.477 1.00 95.31 111 THR A CA 1
ATOM 884 C C . THR A 1 111 ? 3.166 4.094 -16.744 1.00 95.31 111 THR A C 1
ATOM 886 O O . THR A 1 111 ? 3.120 4.240 -15.528 1.00 95.31 111 THR A O 1
ATOM 889 N N . LYS A 1 112 ? 2.073 3.811 -17.464 1.00 95.81 112 LYS A N 1
ATOM 890 C CA . LYS A 1 112 ? 0.726 3.767 -16.883 1.00 95.81 112 LYS A CA 1
ATOM 891 C C . LYS A 1 112 ? 0.602 2.698 -15.792 1.00 95.81 112 LYS A C 1
ATOM 893 O O . LYS A 1 112 ? 0.050 2.976 -14.735 1.00 95.81 112 LYS A O 1
ATOM 898 N N . LYS A 1 113 ? 1.126 1.489 -16.028 1.00 94.19 113 LYS A N 1
ATOM 899 C CA . LYS A 1 113 ? 1.107 0.408 -15.026 1.00 94.19 113 LYS A CA 1
ATOM 900 C C . LYS A 1 113 ? 1.885 0.781 -13.765 1.00 94.19 113 LYS A C 1
ATOM 902 O O . LYS A 1 113 ? 1.443 0.461 -12.664 1.00 94.19 113 LYS A O 1
ATOM 907 N N . LEU A 1 114 ? 3.037 1.434 -13.926 1.00 96.06 114 LEU A N 1
ATOM 908 C CA . LEU A 1 114 ? 3.859 1.891 -12.811 1.00 96.06 114 LEU A CA 1
ATOM 909 C C . LEU A 1 114 ? 3.124 2.951 -11.982 1.00 96.06 114 LEU A C 1
ATOM 911 O O . LEU A 1 114 ? 3.106 2.852 -10.754 1.00 96.06 114 LEU A O 1
ATOM 915 N N . ASP A 1 115 ? 2.479 3.910 -12.649 1.00 96.62 115 ASP A N 1
ATOM 916 C CA . ASP A 1 115 ? 1.687 4.956 -12.000 1.00 96.62 115 ASP A CA 1
ATOM 917 C C . ASP A 1 115 ? 0.485 4.368 -11.248 1.00 96.62 115 ASP A C 1
ATOM 919 O O . ASP A 1 115 ? 0.281 4.669 -10.073 1.00 96.62 115 ASP A O 1
ATOM 923 N N . GLU A 1 116 ? -0.285 3.478 -11.882 1.00 96.06 116 GLU A N 1
ATOM 924 C CA . GLU A 1 116 ? -1.441 2.817 -11.261 1.00 96.06 116 GLU A CA 1
ATOM 925 C C . GLU A 1 116 ? -1.038 1.994 -10.029 1.00 96.06 116 GLU A C 1
ATOM 927 O O . GLU A 1 116 ? -1.682 2.089 -8.980 1.00 96.06 116 GLU A O 1
ATOM 932 N N . ALA A 1 117 ? 0.058 1.232 -10.120 1.00 93.38 117 ALA A N 1
ATOM 933 C CA . ALA A 1 117 ? 0.592 0.478 -8.988 1.00 93.38 117 ALA A CA 1
ATOM 934 C C . ALA A 1 117 ? 1.066 1.403 -7.853 1.00 93.38 117 ALA A C 1
ATOM 936 O O . ALA A 1 117 ? 0.839 1.105 -6.678 1.00 93.38 117 ALA A O 1
ATOM 937 N N . GLY A 1 118 ? 1.694 2.535 -8.194 1.00 95.38 118 GLY A N 1
ATOM 938 C CA . GLY A 1 118 ? 2.136 3.545 -7.231 1.00 95.38 118 GLY A CA 1
ATOM 939 C C . GLY A 1 118 ? 0.965 4.189 -6.491 1.00 95.38 118 GLY A C 1
ATOM 940 O O . GLY A 1 118 ? 0.957 4.213 -5.263 1.00 95.38 118 GLY A O 1
ATOM 941 N N . ILE A 1 119 ? -0.068 4.614 -7.225 1.00 97.38 119 ILE A N 1
ATOM 942 C CA . ILE A 1 119 ? -1.295 5.184 -6.653 1.00 97.38 119 ILE A CA 1
ATOM 943 C C . ILE A 1 119 ? -1.958 4.183 -5.706 1.00 97.38 119 ILE A C 1
ATOM 945 O O . ILE A 1 119 ? -2.336 4.545 -4.594 1.00 97.38 119 ILE A O 1
ATOM 949 N N . TYR A 1 120 ? -2.093 2.919 -6.116 1.00 95.75 120 TYR A N 1
ATOM 950 C CA . TYR A 1 120 ? -2.736 1.904 -5.283 1.00 95.75 120 TYR A CA 1
ATOM 951 C C . TYR A 1 120 ? -1.973 1.654 -3.974 1.00 95.75 120 TYR A C 1
ATOM 953 O O . TYR A 1 120 ? -2.586 1.622 -2.903 1.00 95.75 120 TYR A O 1
ATOM 961 N N . ARG A 1 121 ? -0.638 1.554 -4.039 1.00 96.81 121 ARG A N 1
ATOM 962 C CA . ARG A 1 121 ? 0.230 1.471 -2.855 1.00 96.81 121 ARG A CA 1
ATOM 963 C C . ARG A 1 121 ? 0.007 2.666 -1.924 1.00 96.81 121 ARG A C 1
ATOM 965 O O . ARG A 1 121 ? -0.222 2.475 -0.732 1.00 96.81 121 ARG A O 1
ATOM 972 N N . ASP A 1 122 ? 0.030 3.881 -2.465 1.00 97.31 122 ASP A N 1
ATOM 973 C CA . ASP A 1 122 ? -0.066 5.111 -1.671 1.00 97.31 122 ASP A CA 1
ATOM 974 C C . ASP A 1 122 ? -1.449 5.280 -1.024 1.00 97.31 122 ASP A C 1
ATOM 976 O O . ASP A 1 122 ? -1.554 5.706 0.128 1.00 97.31 122 ASP A O 1
ATOM 980 N N . LEU A 1 123 ? -2.519 4.875 -1.717 1.00 97.38 123 LEU A N 1
ATOM 981 C CA . LEU A 1 123 ? -3.873 4.852 -1.159 1.00 97.38 123 LEU A CA 1
ATOM 982 C C . LEU A 1 123 ? -3.985 3.896 0.035 1.00 97.38 123 LEU A C 1
ATOM 984 O O . LEU A 1 123 ? -4.617 4.237 1.039 1.00 97.38 123 LEU A O 1
ATOM 988 N N . LEU A 1 124 ? -3.370 2.713 -0.051 1.00 96.25 124 LEU A N 1
ATOM 989 C CA . LEU A 1 124 ? -3.353 1.750 1.051 1.00 96.25 124 LEU A CA 1
ATOM 990 C C . LEU A 1 124 ? -2.522 2.260 2.235 1.00 96.25 124 LEU A C 1
ATOM 992 O O . LEU A 1 124 ? -2.986 2.165 3.371 1.00 96.25 124 LEU A O 1
ATOM 996 N N . ALA A 1 125 ? -1.361 2.870 1.982 1.00 96.75 125 ALA A N 1
ATOM 997 C CA . ALA A 1 125 ? -0.544 3.501 3.020 1.00 96.75 125 ALA A CA 1
ATOM 998 C C . ALA A 1 125 ? -1.328 4.594 3.768 1.00 96.75 125 ALA A C 1
ATOM 1000 O O . ALA A 1 125 ? -1.457 4.547 4.992 1.00 96.75 125 ALA A O 1
ATOM 1001 N N . GLY A 1 126 ? -1.970 5.511 3.035 1.00 96.88 126 GLY A N 1
ATOM 1002 C CA . GLY A 1 126 ? -2.811 6.548 3.641 1.00 96.88 126 GLY A CA 1
ATOM 1003 C C . GLY A 1 126 ? -3.997 5.974 4.427 1.00 96.88 126 GLY A C 1
ATOM 1004 O O . GLY A 1 126 ? -4.423 6.537 5.441 1.00 96.88 126 GLY A O 1
ATOM 1005 N N . LYS A 1 127 ? -4.528 4.817 4.010 1.00 95.00 127 LYS A N 1
ATOM 1006 C CA . LYS A 1 127 ? -5.592 4.135 4.752 1.00 95.00 127 LYS A CA 1
ATOM 1007 C C . LYS A 1 127 ? -5.092 3.509 6.058 1.00 95.00 127 LYS A C 1
ATOM 1009 O O . LYS A 1 127 ? -5.803 3.594 7.061 1.00 95.00 127 LYS A O 1
ATOM 1014 N N . LEU A 1 128 ? -3.887 2.942 6.078 1.00 96.44 128 LEU A N 1
ATOM 1015 C CA . LEU A 1 128 ? -3.252 2.419 7.295 1.00 96.44 128 LEU A CA 1
ATOM 1016 C C . LEU A 1 128 ? -2.997 3.519 8.330 1.00 96.44 128 LEU A C 1
ATOM 1018 O O . LEU A 1 128 ? -3.263 3.314 9.520 1.00 96.44 128 LEU A O 1
ATOM 1022 N N . ASP A 1 129 ? -2.571 4.702 7.886 1.00 96.06 129 ASP A N 1
ATOM 1023 C CA . ASP A 1 129 ? -2.426 5.874 8.756 1.00 96.06 129 ASP A CA 1
ATOM 1024 C C . ASP A 1 129 ? -3.779 6.297 9.338 1.00 96.06 129 ASP A C 1
ATOM 1026 O O . ASP A 1 129 ? -3.915 6.529 10.543 1.00 96.06 129 ASP A O 1
ATOM 1030 N N . SER A 1 130 ? -4.821 6.324 8.501 1.00 94.38 130 SER A N 1
ATOM 1031 C CA . SER A 1 130 ? -6.190 6.605 8.940 1.00 94.38 130 SER A CA 1
ATOM 1032 C C . SER A 1 130 ? -6.667 5.614 10.010 1.00 94.38 130 SER A C 1
ATOM 1034 O O . SER A 1 130 ? -7.206 6.046 11.032 1.00 94.38 130 SER A O 1
ATOM 1036 N N . PHE A 1 131 ? -6.431 4.310 9.839 1.00 94.94 131 PHE A N 1
ATOM 1037 C CA . PHE A 1 131 ? -6.779 3.310 10.854 1.00 94.94 131 PHE A CA 1
ATOM 1038 C C . PHE A 1 131 ? -5.987 3.467 12.140 1.00 94.94 131 PHE A C 1
ATOM 1040 O O . PHE A 1 131 ? -6.568 3.388 13.221 1.00 94.94 131 PHE A O 1
ATOM 1047 N N . SER A 1 132 ? -4.689 3.742 12.041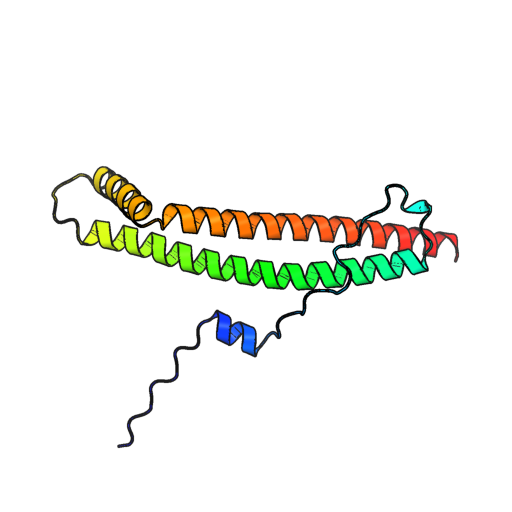 1.00 93.94 132 SER A N 1
ATOM 1048 C CA . SER A 1 132 ? -3.834 3.956 13.210 1.00 93.94 132 SER A CA 1
ATOM 1049 C C . SER A 1 132 ? -4.310 5.163 14.030 1.00 93.94 132 SER A C 1
ATOM 1051 O O . SER A 1 132 ? -4.400 5.089 15.256 1.00 93.94 132 SER A O 1
ATOM 1053 N N . ASN A 1 133 ? -4.734 6.239 13.359 1.00 94.06 133 ASN A N 1
ATOM 1054 C CA . ASN A 1 133 ? -5.329 7.409 14.008 1.00 94.06 133 ASN A CA 1
ATOM 1055 C C . ASN A 1 133 ? -6.650 7.083 14.721 1.00 94.06 133 ASN A C 1
ATOM 1057 O O . ASN A 1 133 ? -6.862 7.516 15.859 1.00 94.06 133 ASN A O 1
ATOM 1061 N N . VAL A 1 134 ? -7.527 6.305 14.079 1.00 92.06 134 VAL A N 1
ATOM 1062 C CA . VAL A 1 134 ? -8.807 5.888 14.671 1.00 92.06 134 VAL A CA 1
ATOM 1063 C C . VAL A 1 134 ? -8.591 4.985 15.884 1.00 92.06 134 VAL A C 1
ATOM 1065 O O . VAL A 1 134 ? -9.162 5.245 16.942 1.00 92.06 134 VAL A O 1
ATOM 1068 N N . LEU A 1 135 ? -7.729 3.974 15.772 1.00 93.25 135 LEU A N 1
ATOM 1069 C CA . LEU A 1 135 ? -7.405 3.062 16.871 1.00 93.25 135 LEU A CA 1
ATOM 1070 C C . LEU A 1 135 ? -6.807 3.807 18.068 1.00 93.25 135 LEU A C 1
ATOM 1072 O O . LEU A 1 135 ? -7.216 3.576 19.205 1.00 93.25 135 LEU A O 1
ATOM 1076 N N . ALA A 1 136 ? -5.906 4.762 17.824 1.00 92.81 136 ALA A N 1
ATOM 1077 C CA . ALA A 1 136 ? -5.340 5.592 18.882 1.00 92.81 136 ALA A CA 1
ATOM 1078 C C . ALA A 1 136 ? -6.411 6.441 19.588 1.00 92.81 136 ALA A C 1
ATOM 1080 O O . ALA A 1 136 ? -6.381 6.603 20.807 1.00 92.81 136 ALA A O 1
ATOM 1081 N N . MET A 1 137 ? -7.373 6.985 18.840 1.00 91.75 137 MET A N 1
ATOM 1082 C CA . MET A 1 137 ? -8.488 7.744 19.407 1.00 91.75 137 MET A CA 1
ATOM 1083 C C . MET A 1 137 ? -9.418 6.861 20.249 1.00 91.75 137 MET A C 1
ATOM 1085 O O . MET A 1 137 ? -9.742 7.242 21.373 1.00 91.75 137 MET A O 1
ATOM 1089 N N . LEU A 1 138 ? -9.797 5.683 19.745 1.00 90.75 138 LEU A N 1
ATOM 1090 C CA . LEU A 1 138 ? -10.630 4.720 20.471 1.00 90.75 138 LEU A CA 1
ATOM 1091 C C . LEU A 1 138 ? -9.946 4.246 21.765 1.00 90.75 138 LEU A C 1
ATOM 1093 O O . LEU A 1 138 ? -10.563 4.241 22.827 1.00 90.75 138 LEU A O 1
ATOM 1097 N N . SER A 1 139 ? -8.652 3.924 21.698 1.00 89.44 139 SER A N 1
ATOM 1098 C CA . SER A 1 139 ? -7.857 3.496 22.856 1.00 89.44 139 SER A CA 1
ATOM 1099 C C . SER A 1 139 ? -7.749 4.584 23.934 1.00 89.44 139 SER A C 1
ATOM 1101 O O . SER A 1 139 ? -7.894 4.296 25.127 1.00 89.44 139 SER A O 1
ATOM 1103 N N . ARG A 1 140 ? -7.563 5.850 23.531 1.00 90.56 140 ARG A N 1
ATOM 1104 C CA . ARG A 1 140 ? -7.561 6.994 24.459 1.00 90.56 140 ARG A CA 1
ATOM 1105 C C . ARG A 1 140 ? -8.905 7.165 25.155 1.00 90.56 140 ARG A C 1
ATOM 1107 O O . ARG A 1 140 ? -8.930 7.388 26.362 1.00 90.56 140 ARG A O 1
ATOM 1114 N N . GLU A 1 141 ? -10.007 7.045 24.419 1.00 89.31 141 GLU A N 1
ATOM 1115 C CA . GLU A 1 141 ? -11.345 7.168 25.000 1.00 89.31 141 GLU A CA 1
ATOM 1116 C C . GLU A 1 141 ? -11.640 6.039 25.994 1.00 89.31 141 GLU A C 1
ATOM 1118 O O . GLU A 1 141 ? -12.130 6.299 27.093 1.00 89.31 141 GLU A O 1
ATOM 1123 N N . LEU A 1 142 ? -11.293 4.797 25.647 1.00 86.81 142 LEU A N 1
ATOM 1124 C CA . LEU A 1 142 ? -11.479 3.658 26.542 1.00 86.81 142 LEU A CA 1
ATOM 1125 C C . LEU A 1 142 ? -10.667 3.831 27.836 1.00 86.81 142 LEU A C 1
ATOM 1127 O O . LEU A 1 142 ? -11.198 3.663 28.933 1.00 86.81 142 LEU A O 1
ATOM 1131 N N . THR A 1 143 ? -9.407 4.263 27.714 1.00 86.75 143 THR A N 1
ATOM 1132 C CA . THR A 1 143 ? -8.541 4.569 28.863 1.00 86.75 143 THR A CA 1
ATOM 1133 C C . THR A 1 143 ? -9.124 5.685 29.733 1.00 86.75 143 THR A C 1
ATOM 1135 O O . THR A 1 143 ? -9.185 5.542 30.953 1.00 86.75 143 THR A O 1
ATOM 1138 N N . ARG A 1 144 ? -9.612 6.779 29.127 1.00 87.31 144 ARG A N 1
ATOM 1139 C CA . ARG A 1 144 ? -10.243 7.901 29.847 1.00 87.31 144 ARG A CA 1
ATOM 1140 C C . ARG A 1 144 ? -11.410 7.426 30.715 1.00 87.31 144 ARG A C 1
ATOM 1142 O O . ARG A 1 144 ? -11.549 7.876 31.849 1.00 87.31 144 ARG A O 1
ATOM 1149 N N . ARG A 1 145 ? -12.233 6.510 30.200 1.00 86.06 145 ARG A N 1
ATOM 1150 C CA . ARG A 1 145 ? -13.374 5.939 30.934 1.00 86.06 145 ARG A CA 1
ATOM 1151 C C . ARG A 1 145 ? -12.937 5.011 32.060 1.00 86.06 145 ARG A C 1
ATOM 1153 O O . ARG A 1 145 ? -13.510 5.081 33.140 1.00 86.06 145 ARG A O 1
ATOM 1160 N N . GLY A 1 146 ? -11.912 4.189 31.830 1.00 79.00 146 GLY A N 1
ATOM 1161 C CA . GLY A 1 146 ? -11.333 3.328 32.865 1.00 79.00 146 GLY A CA 1
ATOM 1162 C C . GLY A 1 146 ? -10.799 4.118 34.064 1.00 79.00 146 GLY A C 1
ATOM 1163 O O . GLY A 1 146 ? -10.989 3.696 35.195 1.00 79.00 146 GLY A O 1
ATOM 1164 N N . VAL A 1 147 ? -10.215 5.298 33.825 1.00 71.12 147 VAL A N 1
ATOM 1165 C CA . VAL A 1 147 ? -9.735 6.205 34.885 1.00 71.12 147 VAL A CA 1
ATOM 1166 C C . VAL A 1 147 ? -10.877 6.916 35.625 1.00 71.12 147 VAL A C 1
ATOM 1168 O O . VAL A 1 147 ? -10.725 7.240 36.793 1.00 71.12 147 VAL A O 1
ATOM 1171 N N . MET A 1 148 ? -12.016 7.179 34.975 1.00 63.81 148 MET A N 1
ATOM 1172 C CA . MET A 1 148 ? -13.167 7.837 35.619 1.00 63.81 148 MET A CA 1
ATOM 1173 C C . MET A 1 148 ? -14.046 6.893 36.451 1.00 63.81 148 MET A C 1
ATOM 1175 O O . MET A 1 148 ? -14.790 7.367 37.307 1.00 63.81 148 MET A O 1
ATOM 1179 N N . ASN A 1 149 ? -13.996 5.589 36.168 1.00 58.38 149 ASN A N 1
ATOM 1180 C CA . ASN A 1 149 ? -14.848 4.572 36.791 1.00 58.38 149 ASN A CA 1
ATOM 1181 C C . ASN A 1 149 ? -14.116 3.701 37.832 1.00 58.38 149 ASN A C 1
ATOM 1183 O O . ASN A 1 149 ? -14.744 2.803 38.395 1.00 58.38 149 ASN A O 1
ATOM 1187 N N . GLY A 1 150 ? -12.812 3.915 38.039 1.00 49.34 150 GLY A N 1
ATOM 1188 C CA . GLY A 1 150 ? -11.986 3.242 39.052 1.00 49.34 150 GLY A CA 1
ATOM 1189 C C . GLY A 1 150 ? -11.682 4.158 40.226 1.00 49.34 150 GLY A C 1
ATOM 1190 O O . GLY A 1 150 ? -11.585 3.625 41.352 1.00 49.34 150 GLY A O 1
#